Protein AF-A0AB74M6K3-F1 (afdb_monomer)

Mean predicted aligned error: 17.58 Å

Secondary structure (DSSP, 8-state):
-PPPTT-------------S--TT------TT-----HHHHHHHHHHHHHHT-PPBPBTTB--B-EEE--TT---TTEEEPTT-

Solvent-accessible surface area (backbone atoms only — not comparable to full-atom values): 5992 Å² total; per-residue (Å²): 134,88,80,72,91,81,73,84,76,88,76,88,83,86,80,87,82,85,80,92,68,75,90,84,63,86,77,81,70,74,81,90,64,81,88,74,55,70,69,59,52,54,48,51,50,56,50,47,57,63,66,65,65,70,56,68,44,52,101,89,42,91,52,52,68,53,77,40,60,62,80,84,68,90,58,90,72,47,42,79,42,95,81,57

pLDDT: mean 75.71, std 12.41, range [49.34, 93.19]

InterPro domains:
  IPR005068 Bacteriophage lambda, Tail fiber protein, repeat-2 [PF03406] (58-84)
  IPR022225 Phage tail fibre protein, N-terminal domain [PF12571] (1-38)
  IPR051934 Bacteriophage Tail Fiber Structural Protein [PTHR35191] (1-84)

Structure (mmCIF, N/CA/C/O backbone):
data_AF-A0AB74M6K3-F1
#
_entry.id   AF-A0AB74M6K3-F1
#
loop_
_atom_site.group_PDB
_atom_site.id
_atom_site.type_symbol
_atom_site.label_atom_id
_atom_site.label_alt_id
_atom_site.label_comp_id
_atom_site.label_asym_id
_atom_site.label_entity_id
_atom_site.label_seq_id
_atom_site.pdbx_PDB_ins_code
_atom_site.Cartn_x
_atom_site.Cartn_y
_atom_site.Cartn_z
_atom_site.occupancy
_atom_site.B_iso_or_equiv
_atom_site.auth_seq_id
_atom_site.auth_comp_id
_atom_site.auth_asym_id
_atom_site.auth_atom_id
_atom_site.pdbx_PDB_model_num
ATOM 1 N N . PRO A 1 1 ? 17.216 -23.129 -71.686 1.00 49.34 1 PRO A N 1
ATOM 2 C CA . PRO A 1 1 ? 15.819 -22.629 -71.717 1.00 49.34 1 PRO A CA 1
ATOM 3 C C . PRO A 1 1 ? 15.772 -21.111 -71.463 1.00 49.34 1 PRO A C 1
ATOM 5 O O . PRO A 1 1 ? 16.251 -20.653 -70.430 1.00 49.34 1 PRO A O 1
ATOM 8 N N . LYS A 1 2 ? 15.284 -20.340 -72.445 1.00 49.34 2 LYS A N 1
ATOM 9 C CA . LYS A 1 2 ? 15.096 -18.884 -72.345 1.00 49.34 2 LYS A CA 1
ATOM 10 C C . LYS A 1 2 ? 13.959 -18.604 -71.356 1.00 49.34 2 LYS A C 1
ATOM 12 O O . LYS A 1 2 ? 12.889 -19.180 -71.506 1.00 49.34 2 LYS A O 1
ATOM 17 N N . LEU A 1 3 ? 14.216 -17.788 -70.338 1.00 57.50 3 LEU A N 1
ATOM 18 C CA . LEU A 1 3 ? 13.200 -17.354 -69.379 1.00 57.50 3 LEU A CA 1
ATOM 1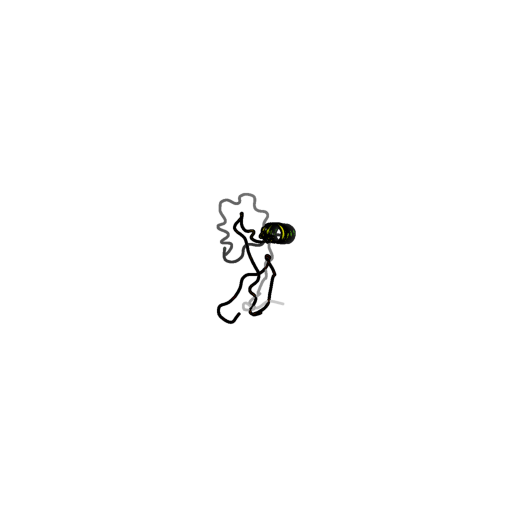9 C C . LEU A 1 3 ? 12.461 -16.150 -69.971 1.00 57.50 3 LEU A C 1
ATOM 21 O O . LEU A 1 3 ? 13.098 -15.147 -70.285 1.00 57.50 3 LEU A O 1
ATOM 25 N N . GLU A 1 4 ? 11.148 -16.292 -70.154 1.00 56.75 4 GLU A N 1
ATOM 26 C CA . GLU A 1 4 ? 10.238 -15.228 -70.582 1.00 56.75 4 GLU A CA 1
ATOM 27 C C . GLU A 1 4 ? 10.165 -14.104 -69.538 1.00 56.75 4 GLU A C 1
ATOM 29 O O . GLU A 1 4 ? 10.043 -14.344 -68.330 1.00 56.75 4 GLU A O 1
ATOM 34 N N . GLU A 1 5 ? 10.238 -12.869 -70.038 1.00 56.12 5 GLU A N 1
ATOM 35 C CA . GLU A 1 5 ? 9.817 -11.655 -69.343 1.00 56.12 5 GLU A CA 1
ATOM 36 C C . GLU A 1 5 ? 8.391 -11.847 -68.818 1.00 56.12 5 GLU A C 1
ATOM 38 O O . GLU A 1 5 ? 7.457 -12.023 -69.594 1.00 56.12 5 GLU A O 1
ATOM 43 N N . GLY A 1 6 ? 8.213 -11.824 -67.498 1.00 59.88 6 GLY A N 1
ATOM 44 C CA . GLY A 1 6 ? 6.877 -11.852 -66.894 1.00 59.88 6 GLY A CA 1
ATOM 45 C C . GLY A 1 6 ? 6.737 -12.687 -65.625 1.00 59.88 6 GLY A C 1
ATOM 46 O O . GLY A 1 6 ? 5.720 -12.591 -64.948 1.00 59.88 6 GLY A O 1
ATOM 47 N N . SER A 1 7 ? 7.746 -13.465 -65.231 1.00 60.00 7 SER A N 1
ATOM 48 C CA . SER A 1 7 ? 7.720 -14.138 -63.928 1.00 60.00 7 SER A CA 1
ATOM 49 C C . SER A 1 7 ? 8.156 -13.161 -62.835 1.00 60.00 7 SER A C 1
ATOM 51 O O . SER A 1 7 ? 9.349 -13.040 -62.559 1.00 60.00 7 SER A O 1
ATOM 53 N N . GLY A 1 8 ? 7.200 -12.480 -62.200 1.00 61.50 8 GLY A N 1
ATOM 54 C CA . GLY A 1 8 ? 7.426 -11.697 -60.983 1.00 61.50 8 GLY A CA 1
ATOM 55 C C . GLY A 1 8 ? 8.093 -12.560 -59.912 1.00 61.50 8 GLY A C 1
ATOM 56 O O . GLY A 1 8 ? 7.469 -13.434 -59.319 1.00 61.50 8 GLY A O 1
ATOM 57 N N . ARG A 1 9 ? 9.398 -12.368 -59.713 1.00 69.69 9 ARG A N 1
ATOM 58 C CA . ARG A 1 9 ? 10.166 -13.046 -58.669 1.00 69.69 9 ARG A CA 1
ATOM 59 C C . ARG A 1 9 ? 10.046 -12.210 -57.405 1.00 69.69 9 ARG A C 1
ATOM 61 O O . ARG A 1 9 ? 10.734 -11.202 -57.282 1.00 69.69 9 ARG A O 1
ATOM 68 N N . GLU A 1 10 ? 9.184 -12.608 -56.479 1.00 71.50 10 GLU A N 1
ATOM 69 C CA . GLU A 1 10 ? 9.186 -12.020 -55.142 1.00 71.50 10 GLU A CA 1
ATOM 70 C C . GLU A 1 10 ? 10.438 -12.509 -54.403 1.00 71.50 10 GLU A C 1
ATOM 72 O O . GLU A 1 10 ? 10.601 -13.694 -54.112 1.00 71.50 10 GLU A O 1
ATOM 77 N N . GLN A 1 11 ? 11.387 -11.600 -54.187 1.00 75.44 11 GLN A N 1
ATOM 78 C CA . GLN A 1 11 ? 12.624 -11.871 -53.462 1.00 75.44 11 GLN A CA 1
ATOM 79 C C . GLN A 1 11 ? 12.518 -11.263 -52.065 1.00 75.44 11 GLN A C 1
ATOM 81 O O . GLN A 1 11 ? 12.423 -10.047 -51.913 1.00 75.44 11 GLN A O 1
ATOM 86 N N . VAL A 1 12 ? 12.557 -12.109 -51.034 1.00 71.00 12 VAL A N 1
ATOM 87 C CA . VAL A 1 12 ? 12.587 -11.666 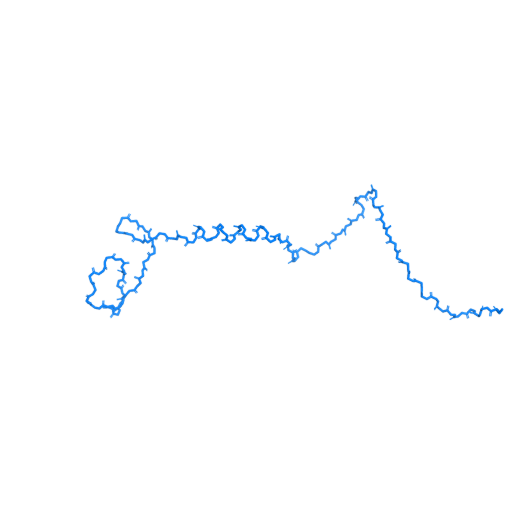-49.636 1.00 71.00 12 VAL A CA 1
ATOM 88 C C . VAL A 1 12 ? 14.039 -11.448 -49.220 1.00 71.00 12 VAL A C 1
ATOM 90 O O . VAL A 1 12 ? 14.783 -12.401 -48.988 1.00 71.00 12 VAL A O 1
ATOM 93 N N . PHE A 1 13 ? 14.445 -10.187 -49.095 1.00 73.12 13 PHE A N 1
ATOM 94 C CA . PHE A 1 13 ? 15.745 -9.825 -48.539 1.00 73.12 13 PHE A CA 1
ATOM 95 C C . PHE A 1 13 ? 15.645 -9.717 -47.015 1.00 73.12 13 PHE A C 1
ATOM 97 O O . PHE A 1 13 ? 14.974 -8.835 -46.483 1.00 73.12 13 PHE A O 1
ATOM 104 N N . ARG A 1 14 ? 16.330 -10.612 -46.295 1.00 75.56 14 ARG A N 1
ATOM 105 C CA . ARG A 1 14 ? 16.495 -10.527 -44.839 1.00 75.56 14 ARG A CA 1
ATOM 106 C C . ARG A 1 14 ? 17.878 -9.961 -44.534 1.00 75.56 14 ARG A C 1
ATOM 108 O O . ARG A 1 14 ? 18.879 -10.637 -44.745 1.00 75.56 14 ARG A O 1
ATOM 115 N N . MET A 1 15 ? 17.926 -8.727 -44.043 1.00 75.31 15 MET A N 1
ATOM 116 C CA . MET A 1 15 ? 19.170 -8.023 -43.731 1.00 75.31 15 MET A CA 1
ATOM 117 C C . MET A 1 15 ? 19.304 -7.801 -42.222 1.00 75.31 15 MET A C 1
ATOM 119 O O . MET A 1 15 ? 18.352 -7.383 -41.567 1.00 75.31 15 MET A O 1
ATOM 123 N N . VAL A 1 16 ? 20.495 -8.066 -41.683 1.00 74.00 16 VAL A N 1
ATOM 124 C CA . VAL A 1 16 ? 20.877 -7.729 -40.306 1.00 74.00 16 VAL A CA 1
ATOM 125 C C . VAL A 1 16 ? 21.792 -6.512 -40.380 1.00 74.00 16 VAL A C 1
ATOM 127 O O . VAL A 1 16 ? 22.889 -6.596 -40.927 1.00 74.00 16 VAL A O 1
ATOM 130 N N . ILE A 1 17 ? 21.319 -5.369 -39.886 1.00 70.56 17 ILE A N 1
ATOM 131 C CA . ILE A 1 17 ? 22.058 -4.104 -39.935 1.00 70.56 17 ILE A CA 1
ATOM 132 C C . ILE A 1 17 ? 22.785 -3.913 -38.603 1.00 70.56 17 ILE A C 1
ATOM 134 O O . ILE A 1 17 ? 22.151 -3.819 -37.553 1.00 70.56 17 ILE A O 1
ATOM 138 N N . LEU A 1 18 ? 24.115 -3.820 -38.653 1.00 72.44 18 LEU A N 1
ATOM 139 C CA . LEU A 1 18 ? 24.930 -3.308 -37.552 1.00 72.44 18 LEU A CA 1
ATOM 140 C C . LEU A 1 18 ? 24.979 -1.783 -37.668 1.00 72.44 18 LEU A C 1
ATOM 142 O O . LEU A 1 18 ? 25.533 -1.235 -38.619 1.00 72.44 18 LEU A O 1
ATOM 146 N N . LEU A 1 19 ? 24.345 -1.100 -36.720 1.00 66.88 19 LEU A N 1
ATOM 147 C CA . LEU A 1 19 ? 24.238 0.356 -36.712 1.00 66.88 19 LEU A CA 1
ATOM 148 C C . LEU A 1 19 ? 25.519 0.963 -36.123 1.00 66.88 19 LEU A C 1
ATOM 150 O O . LEU A 1 19 ? 25.846 0.711 -34.967 1.00 66.88 19 LEU A O 1
ATOM 154 N N . SER A 1 20 ? 26.230 1.779 -36.905 1.00 68.19 20 SER A N 1
ATOM 155 C CA . S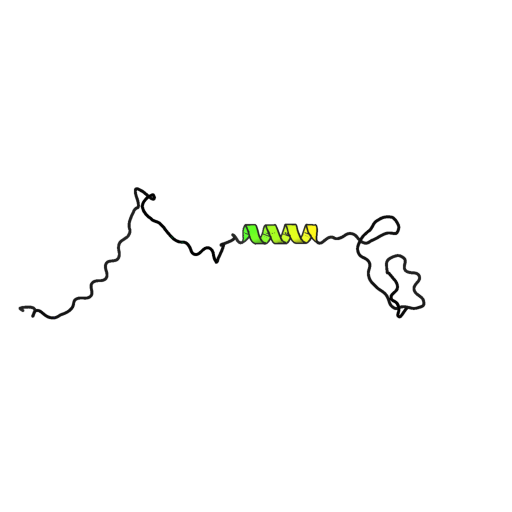ER A 1 20 ? 27.408 2.537 -36.449 1.00 68.19 20 SER A CA 1
ATOM 156 C C . SER A 1 20 ? 27.070 3.947 -35.950 1.00 68.19 20 SER A C 1
ATOM 158 O O . SER A 1 20 ? 27.887 4.573 -35.279 1.00 68.19 20 SER A O 1
ATOM 160 N N . ASN A 1 21 ? 25.871 4.458 -36.248 1.00 59.00 21 ASN A N 1
ATOM 161 C CA . ASN A 1 21 ? 25.407 5.768 -35.799 1.00 59.00 21 ASN A CA 1
ATOM 162 C C . ASN A 1 21 ? 23.884 5.750 -35.579 1.00 59.00 21 ASN A C 1
ATOM 164 O O . ASN A 1 21 ? 23.116 5.517 -36.510 1.00 59.00 21 ASN A O 1
ATOM 168 N N . ILE A 1 22 ? 23.457 5.966 -34.333 1.00 67.19 22 ILE A N 1
ATOM 169 C CA . ILE A 1 22 ? 22.058 5.831 -33.882 1.00 67.19 22 ILE A CA 1
ATOM 170 C C . ILE A 1 22 ? 21.260 7.135 -34.112 1.00 67.19 22 ILE A C 1
ATOM 172 O O . ILE A 1 22 ? 20.038 7.152 -34.003 1.00 67.19 22 ILE A O 1
ATOM 176 N N . SER A 1 23 ? 21.919 8.228 -34.507 1.00 63.34 23 SER A N 1
ATOM 177 C CA . SER A 1 23 ? 21.324 9.572 -34.531 1.00 63.34 23 SER A CA 1
ATOM 178 C C . SER A 1 23 ? 20.292 9.814 -35.643 1.00 63.34 23 SER A C 1
ATOM 180 O O . SER A 1 23 ? 19.563 10.799 -35.580 1.00 63.34 23 SER A O 1
ATOM 182 N N . ALA A 1 24 ? 20.207 8.947 -36.658 1.00 60.41 24 ALA A N 1
ATOM 183 C CA . ALA A 1 24 ? 19.306 9.112 -37.809 1.00 60.41 24 ALA A CA 1
ATOM 184 C C . ALA A 1 24 ? 18.006 8.279 -37.731 1.00 60.41 24 ALA A C 1
ATOM 186 O O . ALA A 1 24 ? 17.191 8.328 -38.651 1.00 60.41 24 ALA A O 1
ATOM 187 N N . LEU A 1 25 ? 17.792 7.516 -36.653 1.00 56.00 25 LEU A N 1
ATOM 188 C CA . LEU A 1 25 ? 16.618 6.656 -36.479 1.00 56.00 25 LEU A CA 1
ATOM 189 C C . LEU A 1 25 ? 15.677 7.219 -35.409 1.00 56.00 25 LEU A C 1
ATOM 191 O O . LEU A 1 25 ? 15.962 7.161 -34.216 1.00 56.00 25 LEU A O 1
ATOM 195 N N . ASN A 1 26 ? 14.508 7.708 -35.828 1.00 58.84 26 ASN A N 1
ATOM 196 C CA . ASN A 1 26 ? 13.401 7.995 -34.917 1.00 58.84 26 ASN A CA 1
ATOM 197 C C . ASN A 1 26 ? 12.589 6.706 -34.712 1.00 58.84 26 ASN A C 1
ATOM 199 O O . ASN A 1 26 ? 11.601 6.455 -35.404 1.00 58.84 26 ASN A O 1
ATOM 203 N N . ILE A 1 27 ? 13.053 5.843 -33.806 1.00 64.44 27 ILE A N 1
ATOM 204 C CA . ILE A 1 27 ? 12.290 4.668 -33.375 1.00 64.44 27 ILE A CA 1
ATOM 205 C C . ILE A 1 27 ? 11.179 5.178 -32.455 1.00 64.44 27 ILE A C 1
ATOM 207 O O . ILE A 1 27 ? 11.395 5.391 -31.263 1.00 64.44 27 ILE A O 1
ATOM 211 N N . LYS A 1 28 ? 9.986 5.405 -33.012 1.00 60.56 28 LYS A N 1
ATOM 212 C CA . LYS A 1 28 ? 8.785 5.646 -32.207 1.00 60.56 28 LYS A CA 1
ATOM 213 C C . LYS A 1 28 ? 8.365 4.330 -31.561 1.00 60.56 28 LYS A C 1
ATOM 215 O O . LYS A 1 28 ? 7.592 3.566 -32.130 1.00 60.56 28 LYS A O 1
ATOM 220 N N . LEU A 1 29 ? 8.921 4.061 -30.384 1.00 58.78 29 LEU A N 1
ATOM 221 C CA . LEU A 1 29 ? 8.360 3.096 -29.452 1.00 58.78 29 LEU A CA 1
ATOM 222 C C . LEU A 1 29 ? 7.051 3.705 -28.939 1.00 58.78 29 LEU A C 1
ATOM 224 O O . LEU A 1 29 ? 7.076 4.755 -28.297 1.00 58.78 29 LEU A O 1
ATOM 228 N N . ASP A 1 30 ? 5.917 3.105 -29.290 1.00 60.91 30 ASP A N 1
ATOM 229 C CA . ASP A 1 30 ? 4.622 3.500 -28.741 1.00 60.91 30 ASP A CA 1
ATOM 230 C C . ASP A 1 30 ? 4.692 3.417 -27.205 1.00 60.91 30 ASP A C 1
ATOM 232 O O . ASP A 1 30 ? 4.980 2.362 -26.640 1.00 60.91 30 ASP A O 1
ATOM 236 N N . GLN A 1 31 ? 4.512 4.553 -26.526 1.00 60.38 31 GLN A N 1
ATOM 237 C CA . GLN A 1 31 ? 4.687 4.689 -25.073 1.00 60.38 31 GLN A CA 1
ATOM 238 C C . GLN A 1 31 ? 3.494 4.137 -24.278 1.00 60.38 31 GLN A C 1
ATOM 240 O O . GLN A 1 31 ? 3.418 4.324 -23.065 1.00 60.38 31 GLN A O 1
ATOM 245 N N . SER A 1 32 ? 2.555 3.459 -24.940 1.00 64.50 32 SER A N 1
ATOM 246 C CA . SER A 1 32 ? 1.367 2.891 -24.306 1.00 64.50 32 SER A CA 1
ATOM 247 C C . SER A 1 32 ? 1.672 1.709 -23.376 1.00 64.50 32 SER A C 1
ATOM 249 O O . SER A 1 32 ? 0.841 1.377 -22.531 1.00 64.50 32 SER A O 1
ATOM 251 N N . VAL A 1 33 ? 2.861 1.095 -23.472 1.00 62.22 33 VAL A N 1
ATOM 252 C CA . VAL A 1 33 ? 3.254 -0.033 -22.615 1.00 62.22 33 VAL A CA 1
ATOM 253 C C . VAL A 1 33 ? 4.670 0.158 -22.071 1.00 62.22 33 VAL A C 1
ATOM 255 O O . VAL A 1 33 ? 5.661 0.025 -22.786 1.00 62.22 33 VAL A O 1
ATOM 258 N N . VAL A 1 34 ? 4.772 0.419 -20.766 1.00 66.88 34 VAL A N 1
ATOM 259 C CA . VAL A 1 34 ? 6.042 0.350 -20.031 1.00 66.88 34 VAL A CA 1
ATOM 260 C C . VAL A 1 34 ? 6.274 -1.102 -19.618 1.00 66.88 34 VAL A C 1
ATOM 262 O O . VAL A 1 34 ? 5.490 -1.676 -18.864 1.00 66.88 34 VAL A O 1
ATOM 265 N N . MET A 1 35 ? 7.356 -1.713 -20.102 1.00 66.69 35 MET A N 1
ATOM 266 C CA . MET A 1 35 ? 7.794 -3.023 -19.620 1.00 66.69 35 MET A CA 1
ATOM 267 C C . MET A 1 35 ? 8.507 -2.857 -18.277 1.00 66.69 35 MET A C 1
ATOM 269 O O . MET A 1 35 ? 9.602 -2.303 -18.208 1.00 66.69 35 MET A O 1
ATOM 273 N N . VAL A 1 36 ? 7.887 -3.353 -17.210 1.00 75.25 36 VAL A N 1
ATOM 274 C CA . VAL A 1 36 ? 8.497 -3.436 -15.879 1.00 75.25 36 VAL A CA 1
ATOM 275 C C . VAL A 1 36 ? 9.093 -4.832 -15.704 1.00 75.25 36 VAL A C 1
ATOM 277 O O . VAL A 1 36 ? 8.500 -5.833 -16.112 1.00 75.25 36 VAL A O 1
ATOM 280 N N . THR A 1 37 ? 10.288 -4.928 -15.119 1.00 80.94 37 THR A N 1
ATOM 281 C CA . THR A 1 37 ? 10.885 -6.230 -14.797 1.00 80.94 37 THR A CA 1
ATOM 282 C C . THR A 1 37 ? 10.075 -6.907 -13.690 1.00 80.94 37 THR A C 1
ATOM 284 O O . THR A 1 37 ? 9.608 -6.242 -12.766 1.00 80.94 37 THR A O 1
ATOM 287 N N . LYS A 1 38 ? 9.930 -8.240 -13.732 1.00 78.62 38 LYS A N 1
ATOM 288 C CA . LYS A 1 38 ? 9.238 -8.985 -12.657 1.00 78.62 38 LYS A CA 1
ATOM 289 C C . LYS A 1 38 ? 9.806 -8.652 -11.270 1.00 78.62 38 LYS A C 1
ATOM 291 O O . LYS A 1 38 ? 9.049 -8.470 -10.331 1.00 78.62 38 LYS A O 1
ATOM 296 N N . ALA A 1 39 ? 11.123 -8.454 -11.180 1.00 77.69 39 ALA A N 1
ATOM 297 C CA . ALA A 1 39 ? 11.800 -8.059 -9.947 1.00 77.69 39 ALA A CA 1
ATOM 298 C C . ALA A 1 39 ? 11.324 -6.704 -9.388 1.00 77.69 39 ALA A C 1
ATOM 300 O O . ALA A 1 39 ? 11.134 -6.580 -8.182 1.00 77.69 39 ALA A O 1
ATOM 301 N N . ALA A 1 40 ? 11.105 -5.702 -10.247 1.00 79.31 40 ALA A N 1
ATOM 302 C CA . ALA A 1 40 ? 10.594 -4.401 -9.819 1.00 79.31 40 ALA A CA 1
ATOM 303 C C . ALA A 1 40 ? 9.112 -4.472 -9.412 1.00 79.31 40 ALA A C 1
ATOM 305 O O . ALA A 1 40 ? 8.706 -3.803 -8.466 1.00 79.31 40 ALA A O 1
ATOM 306 N N . LEU A 1 41 ? 8.318 -5.322 -10.075 1.00 82.00 41 LEU A N 1
ATOM 307 C CA . LEU A 1 41 ? 6.933 -5.585 -9.677 1.00 82.00 41 LEU A CA 1
ATOM 308 C C . LEU A 1 41 ? 6.863 -6.254 -8.295 1.00 82.00 41 LEU A C 1
ATOM 310 O O . LEU A 1 41 ? 6.127 -5.791 -7.428 1.00 82.00 41 LEU A O 1
ATOM 314 N N . ASP A 1 42 ? 7.667 -7.292 -8.063 1.00 84.25 42 ASP A N 1
ATOM 315 C CA . ASP A 1 42 ? 7.715 -7.997 -6.778 1.00 84.25 42 ASP A CA 1
ATOM 316 C C . ASP A 1 42 ? 8.198 -7.083 -5.643 1.00 84.25 42 ASP A C 1
ATOM 318 O O . ASP A 1 42 ? 7.736 -7.190 -4.507 1.00 84.25 42 ASP A O 1
ATOM 322 N N . GLN A 1 43 ? 9.128 -6.169 -5.937 1.00 84.12 43 GLN A N 1
ATOM 323 C CA . GLN A 1 43 ? 9.577 -5.161 -4.982 1.00 84.12 43 GLN A CA 1
ATOM 324 C C . GLN A 1 43 ? 8.455 -4.175 -4.640 1.00 84.12 43 GLN A C 1
ATOM 326 O O . GLN A 1 43 ? 8.201 -3.949 -3.459 1.00 84.12 43 GLN A O 1
ATOM 331 N N . ALA A 1 44 ? 7.750 -3.648 -5.643 1.00 80.44 44 ALA A N 1
ATOM 332 C CA . ALA A 1 44 ? 6.634 -2.731 -5.427 1.00 80.44 44 ALA A CA 1
ATOM 333 C C . ALA A 1 44 ? 5.499 -3.383 -4.618 1.00 80.44 44 ALA A C 1
ATOM 335 O O . ALA A 1 44 ? 4.930 -2.742 -3.738 1.00 80.44 44 ALA A O 1
ATOM 336 N N . ILE A 1 45 ? 5.205 -4.667 -4.853 1.00 81.56 45 ILE A N 1
ATOM 337 C CA . ILE A 1 4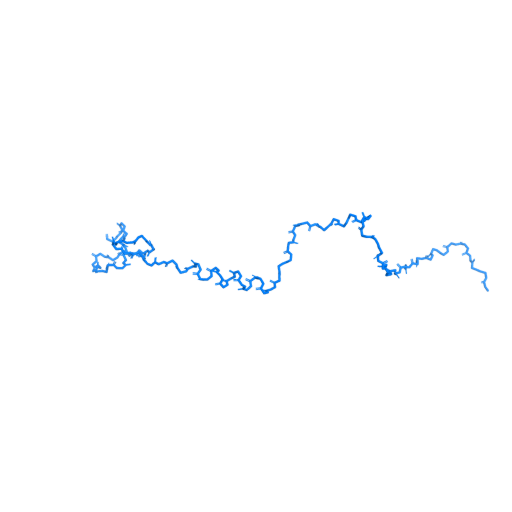5 ? 4.216 -5.421 -4.067 1.00 81.56 45 ILE A CA 1
ATOM 338 C C . ILE A 1 45 ? 4.679 -5.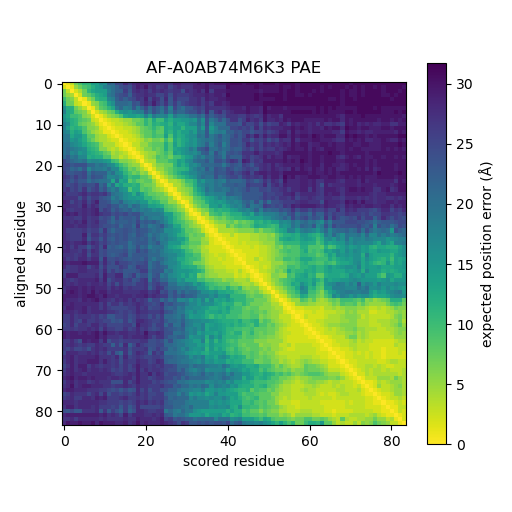564 -2.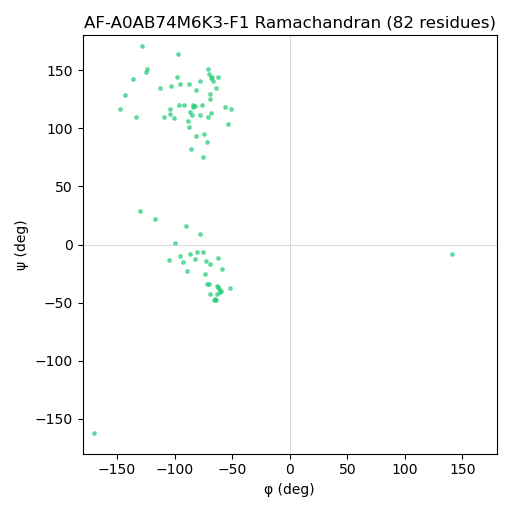613 1.00 81.56 45 ILE A C 1
ATOM 340 O O . ILE A 1 45 ? 3.920 -5.251 -1.702 1.00 81.56 45 ILE A O 1
ATOM 344 N N . LYS A 1 46 ? 5.939 -5.948 -2.375 1.00 80.12 46 LYS A N 1
ATOM 345 C CA . LYS A 1 46 ? 6.495 -6.059 -1.012 1.00 80.12 46 LYS A CA 1
ATOM 346 C C . LYS A 1 46 ? 6.522 -4.723 -0.269 1.00 80.12 46 LYS A C 1
ATOM 348 O O . LYS A 1 46 ? 6.338 -4.683 0.946 1.00 80.12 46 LYS A O 1
ATOM 353 N N . GLU A 1 47 ? 6.801 -3.629 -0.969 1.00 77.06 47 GLU A N 1
ATOM 354 C CA . GLU A 1 47 ? 6.756 -2.279 -0.403 1.00 77.06 47 GLU A CA 1
ATOM 355 C C . GLU A 1 47 ? 5.315 -1.861 -0.084 1.00 77.06 47 GLU A C 1
ATOM 357 O O . GLU A 1 47 ? 5.052 -1.344 1.002 1.00 77.06 47 GLU A O 1
ATOM 362 N N . HIS A 1 48 ? 4.370 -2.158 -0.977 1.00 76.62 48 HIS A N 1
ATOM 363 C CA . HIS A 1 48 ? 2.949 -1.909 -0.760 1.00 76.62 48 HIS A CA 1
ATOM 364 C C . HIS A 1 48 ? 2.394 -2.713 0.427 1.00 76.62 48 HIS A C 1
ATOM 366 O O . HIS A 1 48 ? 1.685 -2.157 1.260 1.00 76.62 48 HIS A O 1
ATOM 372 N N . GLU A 1 49 ? 2.762 -3.987 0.570 1.00 70.75 49 GLU A N 1
ATOM 373 C CA . GLU A 1 49 ? 2.383 -4.821 1.720 1.00 70.75 49 GLU A CA 1
ATOM 374 C C . GLU A 1 49 ? 2.880 -4.235 3.050 1.00 70.75 49 GLU A C 1
ATOM 376 O O . GLU A 1 49 ? 2.141 -4.217 4.032 1.00 70.75 49 GLU A O 1
ATOM 381 N N . LYS A 1 50 ? 4.100 -3.682 3.080 1.00 66.81 50 LYS A N 1
ATOM 382 C CA . LYS A 1 50 ? 4.639 -2.994 4.267 1.00 66.81 50 LYS A CA 1
ATOM 383 C C . LYS A 1 50 ? 3.948 -1.662 4.552 1.00 66.81 50 LYS A C 1
ATOM 385 O O . LYS A 1 50 ? 3.808 -1.285 5.709 1.00 66.81 50 LYS A O 1
ATOM 390 N N . SER A 1 51 ? 3.529 -0.934 3.519 1.00 63.19 51 SER A N 1
ATOM 391 C CA . SER A 1 51 ? 2.751 0.298 3.690 1.00 63.19 51 SER A CA 1
ATOM 392 C C . SER A 1 51 ? 1.305 0.022 4.117 1.00 63.19 51 SER A C 1
ATOM 394 O O . SER A 1 51 ? 0.681 0.887 4.729 1.00 63.19 51 SER A O 1
ATOM 396 N N . GLY A 1 52 ? 0.774 -1.159 3.789 1.00 62.59 52 GLY A N 1
ATOM 397 C CA . GLY A 1 52 ? -0.594 -1.580 4.085 1.00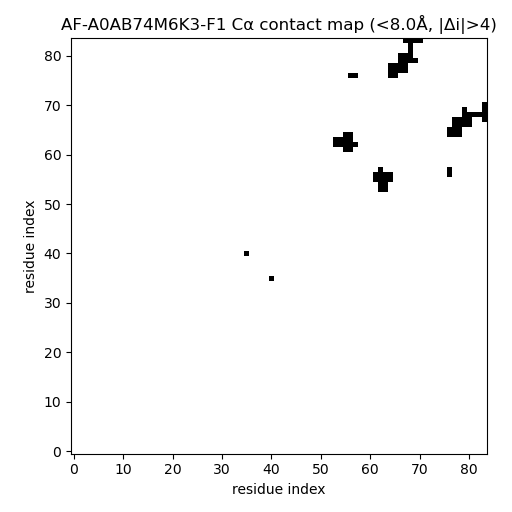 62.59 52 GLY A CA 1
ATOM 398 C C . GLY A 1 52 ? -0.844 -1.973 5.542 1.00 62.59 52 GLY A C 1
ATOM 399 O O . GLY A 1 52 ? -1.995 -2.185 5.918 1.00 62.59 52 GLY A O 1
ATOM 400 N N . THR A 1 53 ? 0.185 -2.033 6.396 1.00 64.94 53 THR A N 1
ATOM 401 C CA . THR A 1 53 ? -0.009 -2.108 7.852 1.00 64.94 53 THR A CA 1
ATOM 402 C C . THR A 1 53 ? -0.417 -0.745 8.397 1.00 64.94 53 THR A C 1
ATOM 404 O O . THR A 1 53 ? 0.373 -0.022 9.006 1.00 64.94 53 THR A O 1
ATOM 407 N N . HIS A 1 54 ? -1.674 -0.379 8.170 1.00 73.62 54 HIS A N 1
ATOM 408 C CA . HIS A 1 54 ? -2.289 0.712 8.903 1.00 73.62 54 HIS A CA 1
ATOM 409 C C . HIS A 1 54 ? -2.482 0.286 10.364 1.00 73.62 54 HIS A C 1
ATOM 411 O O . HIS A 1 54 ? -2.998 -0.795 10.643 1.00 73.62 54 HIS A O 1
ATOM 417 N N . GLN A 1 55 ? -2.033 1.119 11.302 1.00 81.06 55 GLN A N 1
ATOM 418 C CA . GLN A 1 55 ? -2.155 0.834 12.732 1.00 81.06 55 GLN A CA 1
ATOM 419 C C . GLN A 1 55 ? -3.625 0.928 13.176 1.00 81.06 55 GLN A C 1
ATOM 421 O O . GLN A 1 55 ? -4.391 1.749 12.655 1.00 81.06 55 GLN A O 1
ATOM 426 N N . SER A 1 56 ? -4.008 0.094 14.148 1.00 84.62 56 SER A N 1
ATOM 427 C CA . SER A 1 56 ? -5.315 0.202 14.806 1.00 84.62 56 SER A CA 1
ATOM 428 C C . SER A 1 56 ? -5.427 1.548 15.530 1.00 84.62 56 SER A C 1
ATOM 430 O O . SER A 1 56 ? -4.424 2.045 16.053 1.00 84.62 56 SER A O 1
ATOM 432 N N . ALA A 1 57 ? -6.612 2.164 15.546 1.00 89.69 57 ALA A N 1
ATOM 433 C CA . ALA A 1 57 ? -6.794 3.387 16.326 1.00 89.69 57 ALA A CA 1
ATOM 434 C C . ALA A 1 57 ? -6.783 3.085 17.826 1.00 89.69 57 ALA A C 1
ATOM 436 O O . ALA A 1 57 ? -7.207 2.025 18.276 1.00 89.69 57 ALA A O 1
ATOM 437 N N . SER A 1 58 ? -6.346 4.068 18.602 1.00 88.31 58 SER A N 1
ATOM 438 C CA . SER A 1 58 ? -6.478 4.093 20.054 1.00 88.31 58 SER A CA 1
ATOM 439 C C . SER A 1 58 ? -7.105 5.415 20.490 1.00 88.31 58 SER A C 1
ATOM 441 O O . SER A 1 58 ? -7.202 6.366 19.712 1.00 88.31 58 SER A O 1
ATOM 443 N N . THR A 1 59 ? -7.471 5.530 21.765 1.00 87.50 59 THR A N 1
ATOM 444 C CA . THR A 1 59 ? -7.990 6.785 22.340 1.00 87.50 59 THR A CA 1
ATOM 445 C C . THR A 1 59 ? -7.007 7.956 22.231 1.00 87.50 59 THR A C 1
ATOM 447 O O . THR A 1 59 ? -7.418 9.114 22.261 1.00 87.50 59 THR A O 1
ATOM 450 N N . SER A 1 60 ? -5.709 7.671 22.069 1.00 89.75 60 SER A N 1
ATOM 451 C CA . SER A 1 60 ? -4.645 8.676 21.943 1.00 89.75 60 SER A CA 1
ATOM 452 C C . SER A 1 60 ? -4.124 8.847 20.513 1.00 89.75 60 SER A C 1
ATOM 454 O O . SER A 1 60 ? -3.379 9.786 20.236 1.00 89.75 60 SER A O 1
ATOM 456 N N . THR A 1 61 ? -4.441 7.939 19.588 1.00 88.31 61 THR A N 1
ATOM 457 C CA . THR A 1 61 ? -3.838 7.919 18.248 1.00 88.31 61 THR A CA 1
ATOM 458 C C . THR A 1 61 ? -4.859 7.520 17.198 1.00 88.31 61 THR A C 1
ATOM 460 O O . THR A 1 61 ? -5.526 6.496 17.303 1.00 88.31 61 THR A O 1
ATOM 463 N N . LYS A 1 62 ? -4.961 8.330 16.145 1.00 88.06 62 LYS A N 1
ATOM 464 C CA . LYS A 1 62 ? -5.851 8.046 15.017 1.00 88.06 62 LYS A CA 1
ATOM 465 C C . LYS A 1 62 ? -5.364 6.809 14.258 1.00 88.06 62 LYS A C 1
ATOM 467 O O . LYS A 1 62 ? -4.169 6.663 14.025 1.00 88.06 62 LYS A O 1
ATOM 472 N N . GLY A 1 63 ? -6.299 5.976 13.824 1.00 89.44 63 GLY A N 1
ATOM 473 C CA . GLY A 1 63 ? -6.040 4.756 13.062 1.00 89.44 63 GLY A CA 1
ATOM 474 C C . GLY A 1 63 ? -7.343 4.179 12.513 1.00 89.44 63 GLY A C 1
ATOM 475 O O . GLY A 1 63 ? -8.356 4.881 12.462 1.00 89.44 63 GLY A O 1
ATOM 476 N N . PHE A 1 64 ? -7.326 2.906 12.129 1.00 89.31 64 PHE A N 1
ATOM 477 C CA . PHE A 1 64 ? -8.522 2.192 11.673 1.00 89.31 64 PHE A CA 1
ATOM 478 C C . PHE A 1 64 ? -9.118 1.352 12.801 1.00 89.31 64 PHE A C 1
ATOM 480 O O . PHE A 1 64 ? -8.386 0.804 13.617 1.00 89.31 64 PHE A O 1
ATOM 487 N N . VAL A 1 65 ? -10.446 1.261 12.844 1.00 90.62 65 VAL A N 1
ATOM 488 C CA . VAL A 1 65 ? -11.204 0.511 13.855 1.00 90.62 65 VAL A CA 1
ATOM 489 C C . VAL A 1 65 ? -12.312 -0.262 13.154 1.00 90.62 65 VAL A C 1
ATOM 491 O O . VAL A 1 65 ? -12.907 0.234 12.195 1.00 90.62 65 VAL A O 1
ATOM 494 N N . GLN A 1 66 ? -12.592 -1.477 13.620 1.00 91.19 66 GLN A N 1
ATOM 495 C CA . GLN A 1 66 ? -13.700 -2.277 13.112 1.00 91.19 66 GLN A CA 1
ATOM 496 C C . GLN A 1 66 ? -15.033 -1.792 13.697 1.00 91.19 66 GLN A C 1
ATOM 498 O O . GLN A 1 66 ? -15.123 -1.450 14.873 1.00 91.19 66 GLN A O 1
ATOM 503 N N . LEU A 1 67 ? -16.080 -1.773 12.873 1.00 93.19 67 LEU A N 1
ATOM 504 C CA . LEU A 1 67 ? -17.424 -1.387 13.294 1.00 93.19 67 LEU A CA 1
ATOM 505 C C . LEU A 1 67 ? -18.203 -2.590 13.846 1.00 93.19 67 LEU A C 1
ATOM 507 O O . LEU A 1 67 ? -18.173 -3.669 13.251 1.00 93.19 67 LEU A O 1
ATOM 511 N N . SER A 1 68 ? -18.937 -2.385 14.941 1.00 92.50 68 SER A N 1
ATOM 512 C CA . SER A 1 68 ? -19.816 -3.380 15.565 1.00 92.50 68 SER A CA 1
ATOM 513 C C . SER A 1 68 ? -21.248 -2.852 15.721 1.00 92.50 68 SER A C 1
ATOM 515 O O . SER A 1 68 ? -21.486 -1.653 15.880 1.00 92.50 68 SER A O 1
ATOM 517 N N . SER A 1 69 ? -22.228 -3.754 15.646 1.00 92.88 69 SER A N 1
ATOM 518 C CA . SER A 1 69 ? -23.653 -3.467 15.873 1.00 92.88 69 SER A CA 1
ATOM 519 C C . SER A 1 69 ? -24.223 -4.224 17.081 1.00 92.88 69 SER A C 1
ATOM 521 O O . SER A 1 69 ? -25.418 -4.509 17.104 1.00 92.88 69 SER A O 1
ATOM 523 N N . ALA A 1 70 ? -23.366 -4.659 1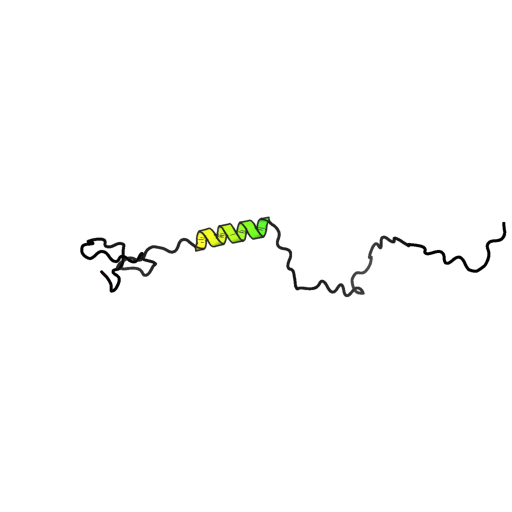8.010 1.00 90.88 70 ALA A N 1
ATOM 524 C CA . ALA A 1 70 ? -23.773 -5.316 19.250 1.00 90.88 70 ALA A CA 1
ATOM 525 C C . ALA A 1 70 ? -24.190 -4.270 20.295 1.00 90.88 70 ALA A C 1
ATOM 527 O O . ALA A 1 70 ? -23.463 -3.303 20.507 1.00 90.88 70 ALA A O 1
ATOM 528 N N . THR A 1 71 ? -25.337 -4.484 20.942 1.00 88.88 71 THR A N 1
ATOM 529 C CA . THR A 1 71 ? -25.950 -3.553 21.912 1.00 88.88 71 THR A CA 1
ATOM 530 C C . THR A 1 71 ? -25.355 -3.664 23.324 1.00 88.88 71 THR A C 1
ATOM 532 O O . THR A 1 71 ? -25.638 -2.839 24.185 1.00 88.88 71 THR A O 1
ATOM 535 N N . ASP A 1 72 ? -24.571 -4.711 23.587 1.00 89.12 72 ASP A N 1
ATOM 536 C CA . ASP A 1 72 ? -24.039 -5.114 24.897 1.00 89.12 72 ASP A CA 1
ATOM 537 C C . ASP A 1 72 ? -22.518 -5.376 24.866 1.00 89.12 72 ASP A C 1
ATOM 539 O O . ASP A 1 72 ? -21.993 -6.194 25.617 1.00 89.12 72 ASP A O 1
ATOM 543 N N . SER A 1 73 ? -21.795 -4.699 23.968 1.00 85.94 73 SER A N 1
ATOM 544 C CA . SER A 1 73 ? -20.349 -4.879 23.792 1.00 85.94 73 SER A CA 1
ATOM 545 C C . SER A 1 73 ? -19.523 -3.917 24.652 1.00 85.94 73 SER A C 1
ATOM 547 O O . SER A 1 73 ? -19.546 -2.713 24.413 1.00 85.94 73 SER A O 1
ATOM 549 N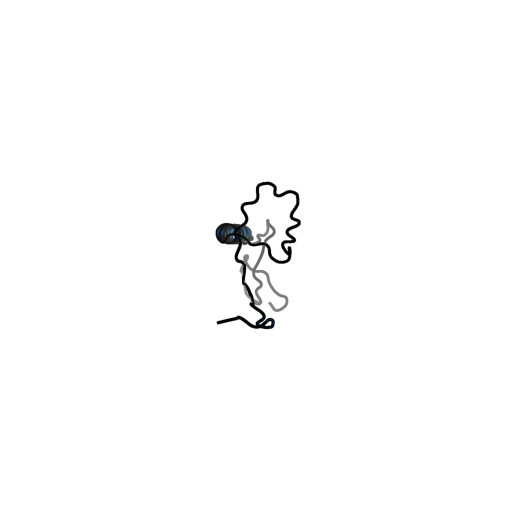 N . ASP A 1 74 ? -18.683 -4.467 25.533 1.00 89.06 74 ASP A N 1
ATOM 550 C CA . ASP A 1 74 ? -17.683 -3.734 26.337 1.00 89.06 74 ASP A CA 1
ATOM 551 C C . ASP A 1 74 ? -16.303 -3.609 25.638 1.00 89.06 74 ASP A C 1
ATOM 553 O O . ASP A 1 74 ? -15.276 -3.372 26.274 1.00 89.06 74 ASP A O 1
ATOM 557 N N . SER A 1 75 ? -16.234 -3.851 24.323 1.00 86.06 75 SER A N 1
ATOM 558 C CA . SER A 1 75 ? -14.976 -3.827 23.560 1.00 86.06 75 SER A CA 1
ATOM 559 C C . SER A 1 75 ? -14.484 -2.403 23.274 1.00 86.06 75 SER A C 1
ATOM 561 O O . SER A 1 75 ? -15.125 -1.657 22.540 1.00 86.06 75 SER A O 1
ATOM 563 N N . GLU A 1 76 ? -13.281 -2.081 23.750 1.00 87.00 76 GLU A N 1
ATOM 564 C CA . GLU A 1 76 ? -12.565 -0.819 23.475 1.00 87.00 76 GLU A CA 1
ATOM 565 C C . GLU A 1 76 ? -11.844 -0.802 22.107 1.00 87.00 76 GLU A C 1
ATOM 567 O O . GLU A 1 76 ? -11.284 0.214 21.698 1.00 87.00 76 GLU A O 1
ATOM 572 N N . GLU A 1 77 ? -11.827 -1.930 21.389 1.00 88.88 77 GLU A N 1
ATOM 573 C CA . GLU A 1 77 ? -11.134 -2.072 20.098 1.00 88.88 77 GLU A CA 1
ATOM 574 C C . GLU A 1 77 ? -12.050 -1.847 18.890 1.00 88.88 77 GLU A C 1
ATOM 576 O O . GLU A 1 77 ? -11.572 -1.779 17.757 1.00 88.88 77 GLU A O 1
ATOM 581 N N . THR A 1 78 ? -13.365 -1.761 19.106 1.00 90.69 78 THR A N 1
ATOM 582 C CA . THR A 1 78 ? -14.366 -1.627 18.042 1.00 90.69 78 THR A CA 1
ATOM 583 C C . THR A 1 78 ? -15.223 -0.388 18.251 1.00 90.69 78 THR A C 1
ATOM 585 O O . THR A 1 78 ? -15.428 0.067 19.371 1.00 90.69 78 THR A O 1
ATOM 588 N N . ALA A 1 79 ? -15.726 0.184 17.161 1.00 90.75 79 ALA A N 1
ATOM 589 C CA . ALA A 1 79 ? -16.587 1.358 17.206 1.00 90.75 79 ALA A CA 1
ATOM 590 C C . ALA A 1 79 ? -18.050 0.961 16.984 1.00 90.75 79 ALA A C 1
ATOM 592 O O . ALA A 1 79 ? -18.370 0.169 16.093 1.00 90.75 79 ALA A O 1
ATOM 593 N N . ALA A 1 80 ? -18.949 1.538 17.779 1.00 92.56 80 ALA A N 1
ATOM 594 C CA . ALA A 1 80 ? -20.381 1.308 17.648 1.00 92.56 80 ALA A CA 1
ATOM 595 C C . ALA A 1 80 ? -20.938 1.920 16.349 1.00 92.56 80 ALA A C 1
ATOM 597 O O . ALA A 1 80 ? -20.542 3.004 15.915 1.00 92.56 80 ALA A O 1
ATOM 598 N N . THR A 1 81 ? -21.890 1.223 15.733 1.00 92.25 81 THR A N 1
ATOM 599 C CA . THR A 1 81 ? -22.713 1.735 14.624 1.00 92.25 81 THR A CA 1
ATOM 600 C C . THR A 1 81 ? -24.050 2.253 15.145 1.00 92.25 81 THR A C 1
ATOM 602 O O . THR A 1 81 ? -24.465 1.894 16.237 1.00 92.25 81 THR A O 1
ATOM 605 N N . SER A 1 82 ? -24.786 3.034 14.348 1.00 92.06 82 SER A N 1
ATOM 606 C CA . SER A 1 82 ? -26.113 3.553 14.734 1.00 92.06 82 SER A CA 1
ATOM 607 C C . SER A 1 82 ? -27.184 2.484 14.997 1.00 92.06 82 SER A C 1
ATOM 609 O O . SER A 1 82 ? -28.272 2.819 15.454 1.00 92.06 82 SER A O 1
ATOM 611 N N . LYS A 1 83 ? -26.912 1.226 14.636 1.00 90.69 83 LYS A N 1
ATOM 612 C CA . LYS A 1 83 ? -27.790 0.073 14.862 1.00 90.69 83 LYS A CA 1
ATOM 613 C C . LYS A 1 83 ? -27.539 -0.606 16.220 1.00 90.69 83 LYS A C 1
ATOM 615 O O . LYS A 1 83 ? -28.418 -1.344 16.659 1.00 90.69 83 LYS A O 1
ATOM 620 N N . ALA A 1 84 ? -26.343 -0.425 16.791 1.00 84.12 84 ALA A N 1
ATOM 621 C CA . ALA A 1 84 ? -25.997 -0.910 18.127 1.00 84.12 84 ALA A CA 1
ATOM 622 C C . ALA A 1 84 ? -26.817 -0.195 19.206 1.00 84.12 84 ALA A C 1
ATOM 624 O O . ALA A 1 84 ? -27.270 0.945 18.948 1.00 84.12 84 ALA A O 1
#

Sequence (84 aa):
PKLEEGSGREQVFRMVILLSNISALNIKLDQSVVMVTKAALDQAIKEHEKSGTHQSASTSTKGFVQLSSATDSDSEETAATSKA

Organism: Escherichia coli (NCBI:txid562)

Radius of gyration: 33.73 Å; Cα contacts (8 Å, |Δi|>4): 39; chains: 1; bounding box: 55×32×99 Å

Foldseek 3Di:
DDDDPDPPDDDDDDDDDDDPDPVPDPPPPPPPDDDDDPVVVVVVVVVVVVVPPWDQDAPVGDTDAAEDQDPDDPDRRHHYDPND